Protein AF-A0A7S4E2E6-F1 (afdb_monomer_lite)

Radius of gyration: 20.47 Å; chains: 1; bounding box: 45×32×60 Å

Sequence (117 aa):
MRHIHRALLVLQLTHALHLTTAPRRRRHTPCKGTKLTSDYVESLFDGFADTFEGVLVEQLEYCAPAKVAEAAINATALRGTKYASALDAGCGTGLAGLELRDAVQGALDGVDLSSKM

Secondary structure (DSSP, 8-state):
-HHHHHHHHHHHHHHHHTTS----PPPPPPP-PPPPPHHHHHHHHHHHHHHHHHIIIIIS---HHHHHHHHHHHHHHHHTS-BS-EEEET-TTSHHHHHHGGGBSS-EEEE-SSTT-

Structure (mmCIF, N/CA/C/O backbone):
data_AF-A0A7S4E2E6-F1
#
_entry.id   AF-A0A7S4E2E6-F1
#
loop_
_atom_site.group_PDB
_atom_site.id
_atom_site.type_symbol
_atom_site.label_atom_id
_atom_site.label_alt_id
_atom_site.label_comp_id
_atom_site.label_asym_id
_atom_site.label_entity_id
_atom_site.label_seq_id
_atom_site.pdbx_PDB_ins_code
_atom_site.Cartn_x
_atom_site.Cartn_y
_atom_site.Cartn_z
_atom_site.occupancy
_atom_site.B_iso_or_equiv
_atom_site.auth_seq_id
_atom_site.auth_comp_id
_atom_site.auth_asym_id
_atom_site.auth_atom_id
_atom_site.pdbx_PDB_model_num
ATOM 1 N N . MET A 1 1 ? -28.624 19.152 29.375 1.00 50.03 1 MET A N 1
ATOM 2 C CA . MET A 1 1 ? -27.972 18.141 28.504 1.00 50.03 1 MET A CA 1
ATOM 3 C C . MET A 1 1 ? -28.570 18.005 27.094 1.00 50.03 1 MET A C 1
ATOM 5 O O . MET A 1 1 ? -27.816 17.731 26.173 1.00 50.03 1 MET A O 1
ATOM 9 N N . ARG A 1 2 ? -29.873 18.247 26.857 1.00 48.81 2 ARG A N 1
ATOM 10 C CA . ARG A 1 2 ? -30.497 18.105 25.515 1.00 48.81 2 ARG A CA 1
ATOM 11 C C . ARG A 1 2 ? -30.048 19.145 24.466 1.00 48.81 2 A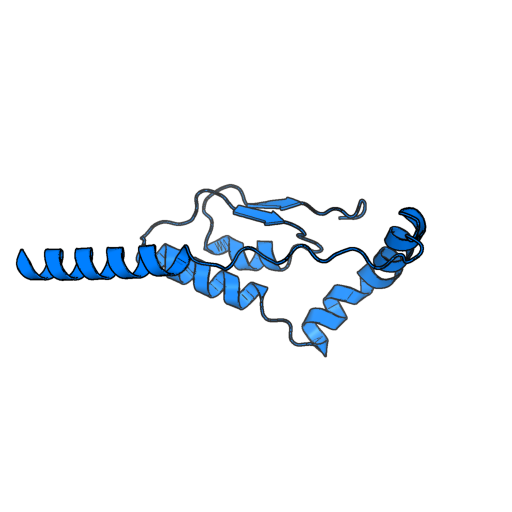RG A C 1
ATOM 13 O O . ARG A 1 2 ? -30.094 18.868 23.273 1.00 48.81 2 ARG A O 1
ATOM 20 N N . HIS A 1 3 ? -29.574 20.316 24.898 1.00 48.66 3 HIS A N 1
ATOM 21 C CA . HIS A 1 3 ? -29.110 21.384 23.999 1.00 48.66 3 HIS A CA 1
ATOM 22 C C . HIS A 1 3 ? -27.720 21.123 23.398 1.00 48.66 3 HIS A C 1
ATOM 24 O O . HIS A 1 3 ? -27.482 21.481 22.250 1.00 48.66 3 HIS A O 1
ATOM 30 N N . ILE A 1 4 ? -26.843 20.425 24.128 1.00 56.25 4 ILE A N 1
ATOM 31 C CA . ILE A 1 4 ? -25.491 20.080 23.660 1.00 56.25 4 ILE A CA 1
ATOM 32 C C . ILE A 1 4 ? -25.562 18.993 22.574 1.00 56.25 4 ILE A C 1
ATOM 34 O O . ILE A 1 4 ? -24.905 19.108 21.544 1.00 56.25 4 ILE A O 1
ATOM 38 N N . HIS A 1 5 ? -26.447 18.001 22.731 1.00 53.03 5 HIS A N 1
ATOM 39 C CA . HIS A 1 5 ? -26.674 16.978 21.702 1.00 53.03 5 HIS A CA 1
ATOM 40 C C . HIS A 1 5 ? -27.237 17.546 20.393 1.00 53.03 5 HIS A C 1
ATOM 42 O O . HIS A 1 5 ? -26.838 17.106 19.318 1.00 53.03 5 HIS A O 1
ATOM 48 N N . ARG A 1 6 ? -28.128 18.544 20.462 1.00 55.69 6 ARG A N 1
ATOM 49 C CA . ARG A 1 6 ? -28.653 19.220 19.265 1.00 55.69 6 ARG A CA 1
ATOM 50 C C . ARG A 1 6 ? -27.572 20.014 18.529 1.00 55.69 6 ARG A C 1
ATOM 52 O O . ARG A 1 6 ? -27.551 19.984 17.305 1.00 55.69 6 ARG A O 1
ATOM 59 N N . ALA A 1 7 ? -26.667 20.670 19.255 1.00 54.25 7 ALA A N 1
ATOM 60 C CA . ALA A 1 7 ? -25.554 21.405 18.656 1.00 54.25 7 ALA A CA 1
ATOM 61 C C . ALA A 1 7 ? -24.541 20.470 17.967 1.00 54.25 7 ALA A C 1
ATOM 63 O O . ALA A 1 7 ? -24.116 20.758 16.850 1.00 54.25 7 ALA A O 1
ATOM 64 N N . LEU A 1 8 ? -24.222 19.317 18.573 1.00 52.59 8 LEU A N 1
ATOM 65 C CA . LEU A 1 8 ? -23.346 18.313 17.952 1.00 52.59 8 LEU A CA 1
ATOM 66 C C . LEU A 1 8 ? -23.962 17.705 16.682 1.00 52.59 8 LEU A C 1
ATOM 68 O O . LEU A 1 8 ? -23.260 17.527 15.690 1.00 52.59 8 LEU A O 1
ATOM 72 N N . LEU A 1 9 ? -25.271 17.425 16.688 1.00 49.56 9 LEU A N 1
ATOM 73 C CA . LEU A 1 9 ? -25.970 16.867 15.525 1.00 49.56 9 LEU A CA 1
ATOM 74 C C . LEU A 1 9 ? -25.966 17.845 14.336 1.00 49.56 9 LEU A C 1
ATOM 76 O O . LEU A 1 9 ? -25.743 17.438 13.199 1.00 49.56 9 LEU A O 1
ATOM 80 N N . VAL A 1 10 ? -26.158 19.143 14.605 1.00 55.28 10 VAL A N 1
ATOM 81 C CA . VAL A 1 10 ? -26.121 20.204 13.583 1.00 55.28 10 VAL A CA 1
ATOM 82 C C . VAL A 1 10 ? -24.711 20.375 13.006 1.00 55.28 10 VAL A C 1
ATOM 84 O O . VAL A 1 10 ? -24.582 20.563 11.800 1.00 55.28 10 VAL A O 1
ATOM 87 N N . LEU A 1 11 ? -23.658 20.231 13.822 1.00 49.50 11 LEU A N 1
ATOM 88 C CA . LEU A 1 11 ? -22.263 20.326 13.370 1.00 49.50 11 LEU A CA 1
ATOM 89 C C . LEU A 1 11 ? -21.804 19.104 12.545 1.00 49.50 11 LEU A C 1
ATOM 91 O O . LEU A 1 11 ? -20.959 19.231 11.661 1.00 49.50 11 LEU A O 1
ATOM 95 N N . GLN A 1 12 ? -22.356 17.916 12.813 1.00 51.84 12 GLN A N 1
ATOM 96 C CA . GLN A 1 12 ? -22.081 16.694 12.040 1.00 51.84 12 GLN A CA 1
ATOM 97 C C . GLN A 1 12 ? -22.767 16.729 10.660 1.00 51.84 12 GLN A C 1
ATOM 99 O O . GLN A 1 12 ? -22.179 16.319 9.660 1.00 51.84 12 GLN A O 1
ATOM 104 N N . LEU A 1 13 ? -23.984 17.280 10.582 1.00 49.88 13 LEU A N 1
ATOM 105 C CA . LEU A 1 13 ? -24.732 17.437 9.328 1.00 49.88 13 LEU A CA 1
ATOM 106 C C . LEU A 1 13 ? -24.133 18.501 8.394 1.00 49.88 13 LEU A C 1
ATOM 108 O O . LEU A 1 13 ? -24.168 18.326 7.176 1.00 49.88 13 LEU A O 1
ATOM 112 N N . THR A 1 14 ? -23.537 19.573 8.927 1.00 45.72 14 THR A N 1
ATOM 113 C CA . THR A 1 14 ? -22.884 20.606 8.102 1.00 45.72 14 THR A CA 1
ATOM 114 C C . THR A 1 14 ? -21.579 20.132 7.457 1.00 45.72 14 THR A C 1
ATOM 116 O O . THR A 1 14 ? -21.310 20.515 6.319 1.00 45.72 14 THR A O 1
ATOM 119 N N . HIS A 1 15 ? -20.812 19.244 8.099 1.00 50.50 15 HIS A N 1
ATOM 120 C CA . HIS A 1 15 ? -19.622 18.637 7.480 1.00 50.50 15 HIS A CA 1
ATOM 121 C C . HIS A 1 15 ? -19.975 17.625 6.377 1.00 50.50 15 HIS A C 1
ATOM 123 O O . HIS A 1 15 ? -19.249 17.517 5.390 1.00 50.50 15 HIS A O 1
ATOM 129 N N . ALA A 1 16 ? -21.108 16.924 6.497 1.00 49.53 16 ALA A N 1
ATOM 130 C CA . ALA A 1 16 ? -21.551 15.951 5.498 1.00 49.53 16 ALA A CA 1
ATOM 131 C C . ALA A 1 16 ? -21.989 16.603 4.171 1.00 49.53 16 ALA A C 1
ATOM 133 O O . ALA A 1 16 ? -21.771 16.030 3.104 1.00 49.53 16 ALA A O 1
ATOM 134 N N . LEU A 1 17 ? -22.569 17.811 4.206 1.00 49.97 17 LEU A N 1
ATOM 135 C CA . LEU A 1 17 ? -23.016 18.488 2.982 1.00 49.97 17 LEU A CA 1
ATOM 136 C C . LEU A 1 17 ? -21.871 19.111 2.165 1.00 49.97 17 LEU A C 1
ATOM 138 O O . LEU A 1 17 ? -21.995 19.211 0.945 1.00 49.97 17 LEU A O 1
ATOM 142 N N . HIS A 1 18 ? -20.750 19.489 2.789 1.00 49.47 18 HIS A N 1
ATOM 143 C CA . HIS A 1 18 ? -19.661 20.200 2.098 1.00 49.47 18 HIS A CA 1
ATOM 144 C C . HIS A 1 18 ? -18.764 19.302 1.225 1.00 49.47 18 HIS A C 1
ATOM 146 O O . HIS A 1 18 ? -18.003 19.807 0.404 1.00 49.47 18 HIS A O 1
ATOM 152 N N . LEU A 1 19 ? -18.866 17.974 1.353 1.00 48.00 19 LEU A N 1
ATOM 153 C CA . LEU A 1 19 ? -18.045 17.016 0.596 1.00 48.00 19 LEU A CA 1
ATOM 154 C C . LEU A 1 19 ? -18.675 16.566 -0.736 1.00 48.00 19 LEU A C 1
ATOM 156 O O . LEU A 1 19 ? -18.051 15.821 -1.487 1.00 48.00 19 LEU A O 1
ATOM 160 N N . THR A 1 20 ? -19.898 17.002 -1.058 1.00 53.19 20 THR A N 1
ATOM 161 C CA . THR A 1 20 ? -20.651 16.474 -2.217 1.00 53.19 20 THR A CA 1
ATOM 162 C C . THR A 1 20 ? -20.553 17.321 -3.488 1.00 53.19 20 THR A C 1
ATOM 164 O O . THR A 1 20 ? -20.974 16.876 -4.554 1.00 53.19 20 THR A O 1
ATOM 167 N N . THR A 1 21 ? -19.943 18.507 -3.430 1.00 50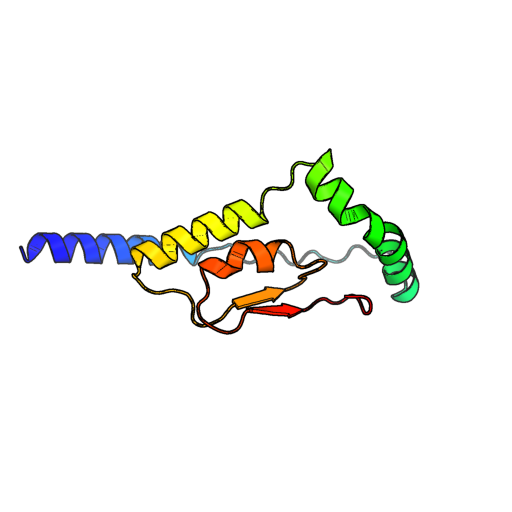.97 21 THR A N 1
ATOM 168 C CA . THR A 1 21 ? -19.783 19.388 -4.598 1.00 50.97 21 THR A CA 1
ATOM 169 C C . THR A 1 21 ? -18.354 19.365 -5.133 1.00 50.97 21 THR A C 1
ATOM 171 O O . THR A 1 21 ? -17.720 20.405 -5.296 1.00 50.97 21 THR A O 1
ATOM 174 N N . ALA A 1 22 ? -17.824 18.175 -5.423 1.00 57.50 22 ALA A N 1
ATOM 175 C CA . ALA A 1 22 ? -16.652 18.073 -6.284 1.00 57.50 22 ALA A CA 1
ATOM 176 C C . ALA A 1 22 ? -17.078 18.436 -7.724 1.00 57.50 22 ALA A C 1
ATOM 178 O O . ALA A 1 22 ? -17.997 17.809 -8.262 1.00 57.50 22 ALA A O 1
ATOM 179 N N . PRO A 1 23 ? -16.472 19.448 -8.373 1.00 59.44 23 PRO A N 1
ATOM 180 C CA . PRO A 1 23 ? -16.834 19.813 -9.735 1.00 59.44 23 PRO A CA 1
ATOM 181 C C . PRO A 1 23 ? -16.594 18.627 -10.673 1.00 59.44 23 PRO A C 1
ATOM 183 O O . PRO A 1 23 ? -15.531 18.005 -10.671 1.00 59.44 23 PRO A O 1
ATOM 186 N N . ARG A 1 24 ? -17.604 18.318 -11.492 1.00 61.50 24 ARG A N 1
ATOM 187 C CA . ARG A 1 24 ? -17.557 17.266 -12.512 1.00 61.50 24 ARG A CA 1
ATOM 188 C C . ARG A 1 24 ? -16.313 17.487 -13.379 1.00 61.50 24 ARG A C 1
ATOM 190 O O . ARG A 1 24 ? -16.224 18.490 -14.088 1.00 61.50 24 ARG A O 1
ATOM 197 N N . ARG A 1 25 ? -15.348 16.565 -13.295 1.00 67.50 25 ARG A N 1
ATOM 198 C CA . ARG A 1 25 ? -14.082 16.607 -14.041 1.00 67.50 25 ARG A CA 1
ATOM 199 C C . ARG A 1 25 ? -14.399 16.877 -15.516 1.00 67.50 25 ARG A C 1
ATOM 201 O O . ARG A 1 25 ? -15.153 16.119 -16.131 1.00 67.50 25 ARG A O 1
ATOM 208 N N . ARG A 1 26 ? -13.861 17.966 -16.082 1.00 66.19 26 ARG A N 1
ATOM 209 C CA . ARG A 1 26 ? -13.907 18.206 -17.533 1.00 66.19 26 ARG A CA 1
ATOM 210 C C . ARG A 1 26 ? -13.377 16.943 -18.210 1.00 66.19 26 ARG A C 1
ATOM 212 O O . ARG A 1 26 ? -12.265 16.512 -17.907 1.00 66.19 26 ARG A O 1
ATOM 219 N N . ARG A 1 27 ? -14.175 16.330 -19.092 1.00 63.62 27 ARG A N 1
ATOM 220 C CA . ARG A 1 27 ? -13.670 15.261 -19.959 1.00 63.62 27 ARG A CA 1
ATOM 221 C C . ARG A 1 27 ? -12.544 15.876 -20.779 1.00 63.62 27 ARG A C 1
ATOM 223 O O . ARG A 1 27 ? -12.762 16.859 -21.481 1.00 63.62 27 ARG A O 1
ATOM 230 N N . HIS A 1 28 ? -11.345 15.338 -20.617 1.00 66.06 28 HIS A N 1
ATOM 231 C CA . HIS A 1 28 ? -10.213 15.699 -21.447 1.00 66.06 28 HIS A CA 1
ATOM 232 C C . HIS A 1 28 ? -10.534 15.212 -22.863 1.00 66.06 28 HIS A C 1
ATOM 234 O O . HIS A 1 28 ? -10.763 14.018 -23.063 1.00 66.06 28 HIS A O 1
ATOM 240 N N . THR A 1 29 ? -10.641 16.128 -23.825 1.00 68.75 29 THR A N 1
ATOM 241 C CA . THR A 1 29 ? -10.738 15.759 -25.239 1.00 68.75 29 THR A CA 1
ATOM 242 C C . THR A 1 29 ? -9.433 15.051 -25.605 1.00 68.75 29 THR A C 1
ATOM 244 O O . THR A 1 29 ? -8.378 15.647 -25.388 1.00 68.75 29 THR A O 1
ATOM 247 N N . PRO A 1 30 ? -9.445 13.804 -26.109 1.00 67.62 30 PRO A N 1
ATOM 248 C CA . PRO A 1 30 ? -8.206 13.122 -26.446 1.00 67.62 30 PRO A CA 1
ATOM 249 C C . PRO A 1 30 ? -7.532 13.866 -27.598 1.00 67.62 30 PRO A C 1
ATOM 251 O O . PRO A 1 30 ? -8.086 13.957 -28.696 1.00 67.62 30 PRO A O 1
ATOM 254 N N . CYS A 1 31 ? -6.340 14.403 -27.359 1.00 59.69 31 CYS A N 1
ATOM 255 C CA . CYS A 1 31 ? -5.447 14.815 -28.433 1.00 59.69 31 CYS A CA 1
ATOM 256 C C . CYS A 1 31 ? -5.150 13.564 -29.283 1.00 59.69 31 CYS A C 1
ATOM 258 O O . CYS A 1 31 ? -4.862 12.506 -28.722 1.00 59.69 31 CYS A O 1
ATOM 260 N N . LYS A 1 32 ? -5.253 13.647 -30.617 1.00 65.31 32 LYS A N 1
ATOM 261 C CA . LYS A 1 32 ? -4.949 12.530 -31.534 1.00 65.31 32 LYS A CA 1
ATOM 262 C C . LYS A 1 32 ? -3.447 12.204 -31.474 1.00 65.31 32 LYS A C 1
ATOM 264 O O . LYS A 1 32 ? -2.667 12.716 -32.266 1.00 65.31 32 LYS A O 1
ATOM 269 N N . GLY A 1 33 ? -3.052 11.382 -30.509 1.00 70.56 33 GLY A N 1
ATOM 270 C CA . GLY A 1 33 ? -1.758 10.707 -30.454 1.00 70.56 33 GLY A CA 1
ATOM 271 C C . GLY A 1 33 ? -1.913 9.240 -30.847 1.00 70.56 33 GLY A C 1
ATOM 272 O O . GLY A 1 33 ? -2.984 8.653 -30.671 1.00 70.56 33 GLY A O 1
ATOM 273 N N . THR A 1 34 ? -0.857 8.642 -31.391 1.00 79.88 34 THR A N 1
ATOM 274 C CA . THR A 1 34 ? -0.804 7.198 -31.643 1.00 79.88 34 THR A CA 1
ATOM 275 C C . THR A 1 34 ? -0.935 6.466 -30.306 1.00 79.88 34 THR A C 1
ATOM 277 O O . THR A 1 34 ? -0.147 6.706 -29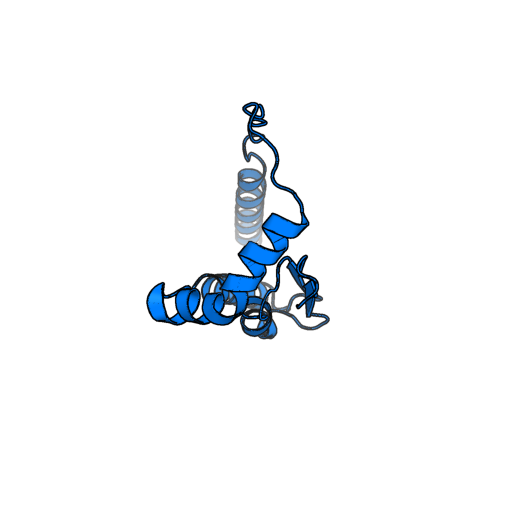.393 1.00 79.88 34 THR A O 1
ATOM 280 N N . LYS A 1 35 ? -1.946 5.600 -30.159 1.00 82.12 35 LYS A N 1
ATOM 281 C CA . LYS A 1 35 ? -2.054 4.733 -28.978 1.00 82.12 35 LYS A CA 1
ATOM 282 C C . LYS A 1 35 ? -0.900 3.730 -28.992 1.00 82.12 35 LYS A C 1
ATOM 284 O O . LYS A 1 35 ? -0.660 3.097 -30.017 1.00 82.12 35 LYS A O 1
ATOM 289 N N . LEU A 1 36 ? -0.230 3.576 -27.855 1.00 89.19 36 LEU A N 1
ATOM 290 C CA . LEU A 1 36 ? 0.722 2.490 -27.631 1.00 89.19 36 LEU A CA 1
ATOM 291 C C . LEU A 1 36 ? -0.023 1.148 -27.558 1.00 89.19 36 LEU A C 1
ATOM 293 O O . LEU A 1 36 ? -1.200 1.114 -27.184 1.00 89.19 36 LEU A O 1
ATOM 297 N N . THR A 1 37 ? 0.650 0.058 -27.930 1.00 93.19 37 THR A N 1
ATOM 298 C CA . THR A 1 37 ? 0.111 -1.301 -27.778 1.00 93.19 37 THR A CA 1
ATOM 299 C C . THR A 1 37 ? 0.108 -1.704 -26.305 1.00 93.19 37 THR A C 1
ATOM 301 O O . THR A 1 37 ? 0.944 -1.229 -25.535 1.00 93.19 37 THR A O 1
ATOM 304 N N . SER A 1 38 ? -0.821 -2.578 -25.910 1.00 90.94 38 SER A N 1
ATOM 305 C CA . SER A 1 38 ? -0.887 -3.080 -24.531 1.00 90.94 38 SER A CA 1
ATOM 306 C C . SER A 1 38 ? 0.423 -3.756 -24.125 1.00 90.94 38 SER A C 1
ATOM 308 O O . SER A 1 38 ? 0.978 -3.394 -23.098 1.00 90.94 38 SER A O 1
ATOM 310 N N . ASP A 1 39 ? 0.978 -4.613 -24.985 1.00 93.38 39 ASP A N 1
ATOM 311 C CA . ASP A 1 39 ? 2.220 -5.353 -24.722 1.00 93.38 39 ASP A CA 1
ATOM 312 C C . ASP A 1 39 ? 3.424 -4.430 -24.495 1.00 93.38 39 ASP A C 1
ATOM 314 O O . ASP A 1 39 ? 4.279 -4.706 -23.654 1.00 93.38 39 ASP A O 1
ATOM 318 N N . TYR A 1 40 ? 3.501 -3.316 -25.235 1.00 93.62 40 TYR A N 1
ATOM 319 C CA . TYR A 1 40 ? 4.566 -2.332 -25.043 1.00 93.62 40 TYR A CA 1
ATOM 320 C C . TYR A 1 40 ? 4.427 -1.632 -23.691 1.00 93.62 40 TYR A C 1
ATOM 322 O O . TYR A 1 40 ? 5.421 -1.432 -22.999 1.00 93.62 40 TYR A O 1
ATOM 330 N N . VAL A 1 41 ? 3.199 -1.260 -23.315 1.00 92.62 41 VAL A N 1
ATOM 331 C CA . VAL A 1 41 ? 2.926 -0.642 -22.015 1.00 92.62 41 VAL A CA 1
ATOM 332 C C . VAL A 1 41 ? 3.253 -1.626 -20.893 1.00 92.62 41 VAL A C 1
ATOM 334 O O . VAL A 1 41 ? 4.017 -1.269 -20.006 1.00 92.62 41 VAL A O 1
ATOM 337 N N . GLU A 1 42 ? 2.755 -2.861 -20.959 1.00 93.44 42 GLU A N 1
ATOM 338 C CA . GLU A 1 42 ? 3.011 -3.898 -19.952 1.00 93.44 42 GLU A CA 1
ATOM 339 C C . GLU A 1 42 ? 4.512 -4.155 -19.794 1.00 93.44 42 GLU A C 1
ATOM 341 O O . GLU A 1 42 ? 5.039 -3.997 -18.700 1.00 93.44 42 GLU A O 1
ATOM 346 N N . SER A 1 43 ? 5.235 -4.396 -20.893 1.00 93.44 43 SER A N 1
ATOM 347 C CA . SER A 1 43 ? 6.685 -4.641 -20.850 1.00 93.44 43 SER A CA 1
ATOM 348 C C . SER A 1 43 ? 7.474 -3.461 -20.269 1.00 93.44 43 SER A C 1
ATOM 350 O O . SER A 1 43 ? 8.466 -3.661 -19.569 1.00 93.44 43 SER A O 1
ATOM 352 N N . LEU A 1 44 ? 7.053 -2.225 -20.562 1.00 93.50 44 LEU A N 1
ATOM 353 C CA . LEU A 1 44 ? 7.692 -1.020 -20.037 1.00 93.50 44 LEU A CA 1
ATOM 354 C C . LEU A 1 44 ? 7.498 -0.891 -18.521 1.00 93.50 44 LEU A C 1
ATOM 356 O O . LEU A 1 44 ? 8.453 -0.570 -17.817 1.00 93.50 44 LEU A O 1
ATOM 360 N N 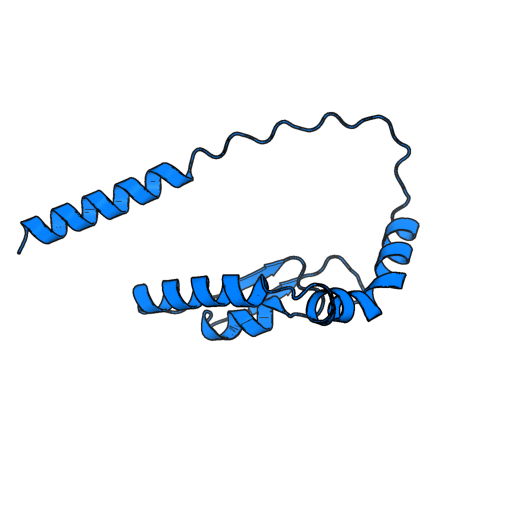. PHE A 1 45 ? 6.279 -1.118 -18.028 1.00 92.12 45 PHE A N 1
ATOM 361 C CA . PHE A 1 45 ? 5.990 -1.057 -16.594 1.00 92.12 45 PHE A CA 1
ATOM 362 C C . PHE A 1 45 ? 6.634 -2.228 -15.845 1.00 92.12 45 PHE A C 1
ATOM 364 O O . PHE A 1 45 ? 7.278 -2.011 -14.820 1.00 92.12 45 PHE A O 1
ATOM 371 N N . ASP A 1 46 ? 6.557 -3.437 -16.397 1.00 92.81 46 ASP A N 1
ATOM 372 C CA . ASP A 1 46 ? 7.186 -4.636 -15.847 1.00 92.81 46 ASP A CA 1
ATOM 373 C C . ASP A 1 46 ? 8.699 -4.485 -15.698 1.00 92.81 46 ASP A C 1
ATOM 375 O O . ASP A 1 46 ? 9.262 -4.899 -14.690 1.00 92.81 46 ASP A O 1
ATOM 379 N N . GLY A 1 47 ? 9.364 -3.864 -16.678 1.00 93.50 47 GLY A N 1
ATOM 380 C CA . GLY A 1 47 ? 10.806 -3.624 -16.621 1.00 93.50 47 GLY A CA 1
ATOM 381 C C . GLY A 1 47 ? 11.237 -2.689 -15.487 1.00 93.50 47 GLY A C 1
ATOM 382 O O . GLY A 1 47 ? 12.414 -2.670 -15.135 1.00 93.50 47 GLY A O 1
ATOM 383 N N . PHE A 1 48 ? 10.309 -1.918 -14.914 1.00 92.12 48 PHE A N 1
ATOM 384 C CA . PHE A 1 48 ? 10.582 -1.017 -13.796 1.00 92.12 48 PHE A CA 1
ATOM 385 C C . PHE A 1 48 ? 10.060 -1.540 -12.448 1.00 92.12 48 PHE A C 1
ATOM 387 O O . PHE A 1 48 ? 10.582 -1.139 -11.404 1.00 92.12 48 PHE A O 1
ATOM 394 N N . ALA A 1 49 ? 9.076 -2.446 -12.464 1.00 93.00 49 ALA A N 1
ATOM 395 C CA . ALA A 1 49 ? 8.356 -2.923 -11.284 1.00 93.00 49 ALA A CA 1
ATOM 396 C C . ALA A 1 49 ? 9.281 -3.400 -10.149 1.00 93.00 49 ALA A C 1
ATOM 398 O O . ALA A 1 49 ? 9.109 -2.961 -9.013 1.00 93.00 49 ALA A O 1
ATOM 399 N N . ASP A 1 50 ? 10.320 -4.183 -10.463 1.00 90.62 50 ASP A N 1
ATOM 400 C CA . ASP A 1 50 ? 11.246 -4.770 -9.475 1.00 90.62 50 ASP A CA 1
ATOM 401 C C . ASP A 1 50 ? 11.994 -3.728 -8.624 1.00 90.62 50 ASP A C 1
ATOM 403 O O . ASP A 1 50 ? 12.424 -4.012 -7.509 1.00 90.62 50 ASP A O 1
ATOM 407 N N . THR A 1 51 ? 12.169 -2.511 -9.146 1.00 93.31 51 THR A N 1
ATOM 408 C CA . THR A 1 51 ? 12.887 -1.424 -8.453 1.00 93.31 51 THR A CA 1
ATOM 409 C C . THR A 1 51 ? 11.971 -0.304 -7.984 1.00 93.31 51 THR A C 1
ATOM 411 O O . THR A 1 51 ? 12.404 0.580 -7.242 1.00 93.31 51 THR A O 1
ATOM 414 N N . PHE A 1 52 ? 10.704 -0.332 -8.402 1.00 93.38 52 PHE A N 1
ATOM 415 C CA . PHE A 1 52 ? 9.761 0.750 -8.169 1.00 93.38 52 PHE A CA 1
ATOM 416 C C . PHE A 1 52 ? 9.539 1.011 -6.680 1.00 93.38 52 PHE A C 1
ATOM 418 O O . PHE A 1 52 ? 9.620 2.162 -6.255 1.00 93.38 52 PHE A O 1
ATOM 425 N N . GLU A 1 53 ? 9.314 -0.039 -5.883 1.00 93.69 53 GLU A N 1
ATOM 426 C CA . GLU A 1 53 ? 9.092 0.108 -4.440 1.00 93.69 53 GLU A CA 1
ATOM 427 C C . GLU A 1 53 ? 10.305 0.734 -3.742 1.00 93.69 53 GLU A C 1
ATOM 429 O O . GLU A 1 53 ? 10.140 1.685 -2.982 1.00 93.69 53 GLU A O 1
ATOM 434 N N . GLY A 1 54 ? 11.522 0.270 -4.046 1.00 93.75 54 GLY A N 1
ATOM 435 C CA . GLY A 1 54 ? 12.747 0.821 -3.462 1.00 93.75 54 GLY A CA 1
ATOM 436 C C . GLY A 1 54 ? 12.928 2.304 -3.792 1.00 93.75 54 GLY A C 1
ATOM 437 O O . GLY A 1 54 ? 13.194 3.112 -2.907 1.00 93.75 54 GLY A O 1
ATOM 438 N N . VAL A 1 55 ? 12.690 2.709 -5.046 1.00 95.88 55 VAL A N 1
ATOM 439 C CA . VAL A 1 55 ? 12.692 4.136 -5.422 1.00 95.88 55 VAL A CA 1
ATOM 440 C C . VAL A 1 55 ? 11.633 4.907 -4.629 1.00 95.88 55 VAL A C 1
ATOM 442 O O . VAL A 1 55 ? 11.898 5.994 -4.116 1.00 95.88 55 VAL A O 1
ATOM 445 N N . LEU A 1 56 ? 10.431 4.348 -4.512 1.00 94.62 56 LEU A N 1
ATOM 446 C CA . LEU A 1 56 ? 9.292 4.995 -3.880 1.00 94.62 56 LEU A CA 1
ATOM 447 C C . LEU A 1 56 ? 9.510 5.204 -2.371 1.00 94.62 56 LEU A C 1
ATOM 449 O O . LEU A 1 56 ? 9.299 6.306 -1.866 1.00 94.62 56 LEU A O 1
ATOM 453 N N . VAL A 1 57 ? 9.962 4.175 -1.658 1.00 94.50 57 VAL A N 1
ATOM 454 C CA . VAL A 1 57 ? 10.135 4.204 -0.201 1.00 94.50 57 VAL A CA 1
ATOM 455 C C . VAL A 1 57 ? 11.461 4.852 0.191 1.00 94.50 57 VAL A C 1
ATOM 457 O O . VAL A 1 57 ? 11.472 5.745 1.035 1.00 94.50 57 VAL A O 1
ATOM 460 N N . GLU A 1 58 ? 12.572 4.443 -0.423 1.00 94.75 58 GLU A N 1
ATOM 461 C CA . GLU A 1 58 ? 13.913 4.824 0.036 1.00 94.75 58 GLU A CA 1
ATOM 462 C C . GLU A 1 58 ? 14.389 6.159 -0.544 1.00 94.75 58 GLU A C 1
ATOM 464 O O . GLU A 1 58 ? 15.122 6.885 0.123 1.00 94.75 58 GLU A O 1
ATOM 469 N N . GLN A 1 59 ? 13.996 6.498 -1.778 1.00 95.69 59 GLN A N 1
ATOM 470 C CA . GLN A 1 59 ? 14.473 7.721 -2.445 1.00 95.69 59 GLN A CA 1
ATOM 471 C C . GLN A 1 59 ? 13.455 8.858 -2.393 1.00 95.69 59 GLN A C 1
ATOM 473 O O . GLN A 1 59 ? 13.836 10.024 -2.312 1.00 95.69 59 GLN A O 1
ATOM 478 N N . LEU A 1 60 ? 12.164 8.527 -2.479 1.00 96.56 60 LEU A N 1
ATOM 479 C CA . LEU A 1 60 ? 11.077 9.507 -2.525 1.00 96.56 60 LEU A CA 1
ATOM 480 C C . LEU A 1 60 ? 10.322 9.647 -1.200 1.00 96.56 60 LEU A C 1
ATOM 482 O O . LEU A 1 60 ? 9.393 10.453 -1.129 1.00 96.56 60 LEU A O 1
ATOM 486 N N . GLU A 1 61 ? 10.707 8.883 -0.173 1.00 94.94 61 GLU A N 1
ATOM 487 C CA . GLU A 1 61 ? 10.119 8.932 1.173 1.00 94.94 61 GLU A CA 1
ATOM 488 C C . GLU A 1 61 ? 8.584 8.829 1.140 1.00 94.94 61 GLU A C 1
ATOM 490 O O . GLU A 1 61 ? 7.844 9.574 1.799 1.00 94.94 61 GLU A O 1
ATOM 495 N N . TYR A 1 62 ? 8.074 7.924 0.302 1.00 95.56 62 TYR A N 1
ATOM 496 C CA . TYR A 1 62 ? 6.646 7.793 0.070 1.00 95.56 62 TYR A CA 1
ATOM 497 C C . TYR A 1 62 ? 5.900 7.382 1.340 1.00 95.56 62 TYR A C 1
ATOM 499 O O . TYR A 1 62 ? 5.996 6.260 1.825 1.00 95.56 62 TYR A O 1
ATOM 507 N N . CYS A 1 63 ? 5.096 8.310 1.856 1.00 95.81 63 CYS A N 1
ATOM 508 C CA . CYS A 1 63 ? 4.409 8.172 3.140 1.00 95.81 63 CYS A CA 1
ATOM 509 C C . CYS A 1 63 ? 2.881 8.071 3.021 1.00 95.81 63 CYS A C 1
ATOM 511 O O . CYS A 1 63 ? 2.181 8.118 4.034 1.00 95.81 63 CYS A O 1
ATOM 513 N N . ALA A 1 64 ? 2.331 7.987 1.805 1.00 95.31 64 ALA A N 1
ATOM 514 C CA . ALA A 1 64 ? 0.879 7.990 1.631 1.00 95.31 64 ALA A CA 1
ATOM 515 C C . ALA A 1 64 ? 0.182 6.791 2.310 1.00 95.31 64 ALA A C 1
ATOM 517 O O . ALA A 1 64 ? -0.804 7.046 3.003 1.00 95.31 64 ALA A O 1
ATOM 518 N N . PRO A 1 65 ? 0.686 5.541 2.214 1.00 95.94 65 PRO A N 1
ATOM 519 C CA . PRO A 1 65 ? 0.135 4.388 2.931 1.00 95.94 65 PRO A CA 1
ATOM 520 C C . PRO A 1 65 ? -0.020 4.634 4.433 1.00 95.94 65 PRO A C 1
ATOM 522 O O . PRO A 1 65 ? -1.131 4.557 4.957 1.00 95.94 65 PRO A O 1
ATOM 525 N N . ALA A 1 66 ? 1.061 5.057 5.093 1.00 96.44 66 ALA A N 1
ATOM 526 C CA . ALA A 1 66 ? 1.076 5.345 6.524 1.00 96.44 66 ALA A CA 1
ATOM 527 C C . ALA A 1 66 ? 0.081 6.456 6.903 1.00 96.44 66 ALA A C 1
ATOM 529 O O . ALA A 1 66 ? -0.683 6.318 7.855 1.00 96.44 66 ALA A O 1
ATOM 530 N N . LYS A 1 67 ? 0.020 7.547 6.127 1.00 97.88 67 LYS A N 1
ATOM 531 C CA . LYS A 1 67 ? -0.912 8.661 6.394 1.00 97.88 67 LYS A CA 1
ATOM 532 C C . LYS A 1 67 ? -2.377 8.267 6.216 1.00 97.88 67 LYS A C 1
ATOM 534 O O . LYS A 1 67 ? -3.240 8.713 6.973 1.00 97.88 67 LYS A O 1
ATOM 539 N N . VAL A 1 68 ? -2.678 7.453 5.205 1.00 97.19 68 VAL A N 1
ATOM 540 C CA . VAL A 1 68 ? -4.034 6.939 4.978 1.00 97.19 68 VAL A CA 1
ATOM 541 C C . VAL A 1 68 ? -4.428 5.980 6.101 1.00 97.19 68 VAL A C 1
ATOM 543 O O . VAL A 1 68 ? -5.540 6.087 6.622 1.00 97.19 68 VAL A O 1
ATOM 546 N N . ALA A 1 69 ? -3.517 5.101 6.520 1.00 97.69 69 ALA A N 1
ATOM 547 C CA . ALA A 1 69 ? -3.733 4.198 7.642 1.00 97.69 69 ALA A CA 1
ATOM 548 C C . ALA A 1 69 ? -3.954 4.948 8.959 1.00 97.69 69 ALA A C 1
ATOM 550 O O . ALA A 1 69 ? -4.928 4.667 9.652 1.00 97.69 69 ALA A O 1
ATOM 551 N N . GLU A 1 70 ? -3.145 5.963 9.265 1.00 98.44 70 GLU A N 1
ATOM 552 C CA . GLU A 1 70 ? -3.325 6.814 10.445 1.00 98.44 70 GLU A CA 1
ATOM 553 C C . GLU A 1 70 ? -4.730 7.440 10.472 1.00 98.44 70 GLU A C 1
ATOM 555 O O . GLU A 1 70 ? -5.452 7.350 11.469 1.00 98.44 70 GLU A O 1
ATOM 560 N N . ALA A 1 71 ? -5.165 8.025 9.353 1.00 98.25 71 ALA A N 1
ATOM 561 C CA . ALA A 1 71 ? -6.500 8.603 9.240 1.00 98.25 71 ALA A CA 1
ATOM 562 C C . ALA A 1 71 ? -7.607 7.547 9.421 1.00 98.25 71 ALA A C 1
ATOM 564 O O . ALA A 1 71 ? -8.609 7.804 10.098 1.00 98.25 71 ALA A O 1
ATOM 565 N N . ALA A 1 72 ? -7.429 6.354 8.847 1.00 98.00 72 ALA A N 1
ATOM 566 C CA . ALA A 1 72 ? -8.366 5.245 8.974 1.00 98.00 72 ALA A CA 1
ATOM 567 C C . ALA A 1 72 ? -8.463 4.744 10.425 1.00 98.00 72 ALA A C 1
ATOM 569 O O . ALA A 1 72 ? -9.570 4.596 10.949 1.00 98.00 72 ALA A O 1
ATOM 570 N N . ILE A 1 73 ? -7.325 4.555 11.095 1.00 98.06 73 ILE A N 1
ATOM 571 C CA . ILE A 1 73 ? -7.236 4.143 12.499 1.00 98.06 73 ILE A CA 1
ATOM 572 C C . ILE A 1 73 ? -7.933 5.176 13.383 1.00 98.06 73 ILE A C 1
ATOM 574 O O . ILE A 1 73 ? -8.841 4.819 14.136 1.00 98.06 73 ILE A O 1
ATOM 578 N N . ASN A 1 74 ? -7.613 6.461 13.222 1.00 98.12 74 ASN A N 1
ATOM 579 C CA . ASN A 1 74 ? -8.246 7.543 13.975 1.00 98.12 74 ASN A CA 1
ATOM 580 C C . ASN A 1 74 ? -9.770 7.565 13.780 1.00 98.12 74 ASN A C 1
ATOM 582 O O . ASN A 1 74 ? -10.527 7.694 14.745 1.00 98.12 74 ASN A O 1
ATOM 586 N N . ALA A 1 75 ? -10.246 7.370 12.548 1.00 97.75 75 ALA A N 1
ATOM 587 C C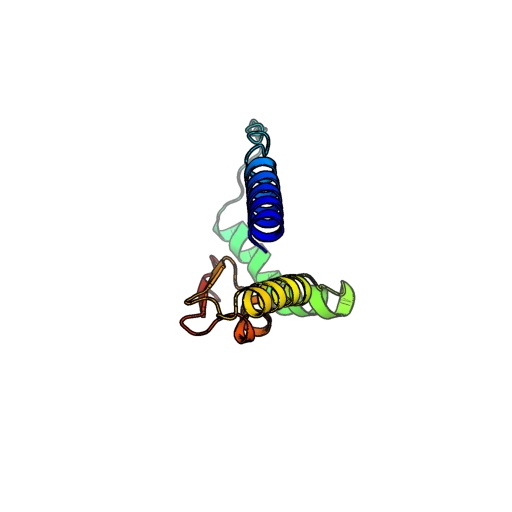A . ALA A 1 75 ? -11.676 7.296 12.264 1.00 97.75 75 ALA A CA 1
ATOM 588 C C . ALA A 1 75 ? -12.353 6.101 12.959 1.00 97.75 75 ALA A C 1
ATOM 590 O O . ALA A 1 75 ? -13.448 6.249 13.508 1.00 97.75 75 ALA A O 1
ATOM 591 N N . THR A 1 76 ? -11.716 4.927 12.970 1.00 97.81 76 THR A N 1
ATOM 592 C CA . THR A 1 76 ? -12.259 3.730 13.638 1.00 97.81 76 THR A CA 1
ATOM 593 C C . THR A 1 76 ? -12.244 3.848 15.159 1.00 97.81 76 THR A C 1
ATOM 595 O O . THR A 1 76 ? -13.215 3.453 15.805 1.00 97.81 76 THR A O 1
ATOM 598 N N . ALA A 1 77 ? -11.213 4.474 15.734 1.00 96.88 77 ALA A N 1
ATOM 599 C CA . ALA A 1 77 ? -11.127 4.756 17.163 1.00 96.88 77 ALA A CA 1
ATOM 600 C C . ALA A 1 77 ? -12.264 5.684 17.618 1.00 96.88 77 ALA A C 1
ATOM 602 O O . ALA A 1 77 ? -12.950 5.389 18.595 1.00 96.88 77 ALA A O 1
ATOM 603 N N . LEU A 1 78 ? -12.535 6.753 16.860 1.00 97.31 78 LEU A N 1
ATOM 604 C CA . LEU A 1 78 ? -13.654 7.664 17.129 1.00 97.31 78 LEU A CA 1
ATOM 605 C C . LEU A 1 78 ? -15.023 6.977 17.012 1.00 97.31 78 LEU A C 1
ATOM 607 O O . LEU A 1 78 ? -15.948 7.309 17.750 1.00 97.31 78 LEU A O 1
ATOM 611 N N . ARG A 1 79 ? -15.162 6.019 16.089 1.00 96.56 79 ARG A N 1
ATOM 612 C CA . ARG A 1 79 ? -16.387 5.221 15.914 1.00 96.56 79 ARG A CA 1
ATOM 613 C C . ARG A 1 79 ? -16.519 4.078 16.924 1.00 96.56 79 ARG A C 1
ATOM 615 O O . ARG A 1 79 ? -17.600 3.505 17.030 1.00 96.56 79 ARG A O 1
ATOM 622 N N . GLY A 1 80 ? -15.439 3.709 17.613 1.00 97.19 80 GLY A N 1
ATOM 623 C CA . GLY A 1 80 ? -15.370 2.536 18.489 1.00 97.19 80 GLY A CA 1
ATOM 624 C C . GLY A 1 80 ? -15.456 1.190 17.758 1.00 97.19 80 GLY A C 1
ATOM 625 O O . GLY A 1 80 ? -15.666 0.165 18.400 1.00 97.19 80 GLY A O 1
ATOM 626 N N . THR A 1 81 ? -15.336 1.174 16.427 1.00 97.56 81 THR A N 1
ATOM 627 C CA . THR A 1 81 ? -15.452 -0.035 15.596 1.00 97.56 81 THR A CA 1
ATOM 628 C C . THR A 1 81 ? -14.528 0.049 14.381 1.00 97.56 81 THR A C 1
ATOM 630 O O . THR A 1 81 ? -14.419 1.099 13.746 1.00 97.56 81 THR A O 1
ATOM 633 N N . LYS A 1 82 ? -13.859 -1.067 14.062 1.00 98.25 82 LYS A N 1
ATOM 634 C CA . LYS A 1 82 ? -13.021 -1.228 12.861 1.00 98.25 82 LYS A CA 1
ATOM 635 C C . LYS A 1 82 ? -13.884 -1.405 11.606 1.00 98.25 82 LYS A C 1
ATOM 637 O O . LYS A 1 82 ? -15.053 -1.778 11.698 1.00 98.25 82 LYS A O 1
ATOM 642 N N . TYR A 1 83 ? -13.308 -1.183 10.425 1.00 98.19 83 TYR A N 1
ATOM 643 C CA . TYR A 1 83 ? -13.984 -1.475 9.158 1.00 98.19 83 TYR A CA 1
ATOM 644 C C . TYR A 1 83 ? -14.208 -2.981 8.994 1.00 98.19 83 TYR A C 1
ATOM 646 O O . TYR A 1 83 ? -13.328 -3.783 9.296 1.00 98.19 83 TYR A O 1
ATOM 654 N N . ALA A 1 84 ? -15.378 -3.378 8.492 1.00 98.31 84 ALA A N 1
ATOM 655 C CA . ALA A 1 84 ? -15.684 -4.792 8.272 1.00 98.31 84 ALA A CA 1
ATOM 656 C C . ALA A 1 84 ? -14.821 -5.410 7.160 1.00 98.31 84 ALA A C 1
ATOM 658 O O . ALA A 1 84 ? -14.474 -6.583 7.243 1.00 98.31 84 ALA A O 1
ATOM 659 N N . SER A 1 85 ? -14.467 -4.632 6.137 1.00 98.25 85 SER A N 1
ATOM 660 C CA . SER A 1 85 ? -13.562 -5.041 5.061 1.00 98.25 85 SER A CA 1
ATOM 661 C C . SER A 1 85 ? -12.903 -3.834 4.387 1.00 98.25 85 SER A C 1
ATOM 663 O O . SER A 1 85 ? -13.348 -2.699 4.586 1.00 98.25 85 SER A O 1
ATOM 665 N N . ALA A 1 86 ? -11.852 -4.083 3.605 1.00 97.94 86 ALA A N 1
ATOM 666 C CA . ALA A 1 86 ? -11.184 -3.108 2.747 1.00 97.94 86 ALA A CA 1
ATOM 667 C C . ALA A 1 86 ? -10.736 -3.747 1.422 1.00 97.94 86 ALA A C 1
ATOM 669 O O . ALA A 1 86 ? -10.476 -4.947 1.368 1.00 97.94 86 ALA A O 1
ATOM 670 N N . LEU A 1 87 ? -10.638 -2.924 0.375 1.00 97.38 87 LEU A N 1
ATOM 671 C CA . LEU A 1 87 ? -10.076 -3.283 -0.927 1.00 97.38 87 LEU A CA 1
ATOM 672 C C . LEU A 1 87 ? -8.936 -2.314 -1.249 1.00 97.38 87 LEU A C 1
ATOM 674 O O . LEU A 1 87 ? -9.169 -1.105 -1.312 1.00 97.38 87 LEU A O 1
ATOM 678 N N . ASP A 1 88 ? -7.743 -2.848 -1.476 1.00 96.94 88 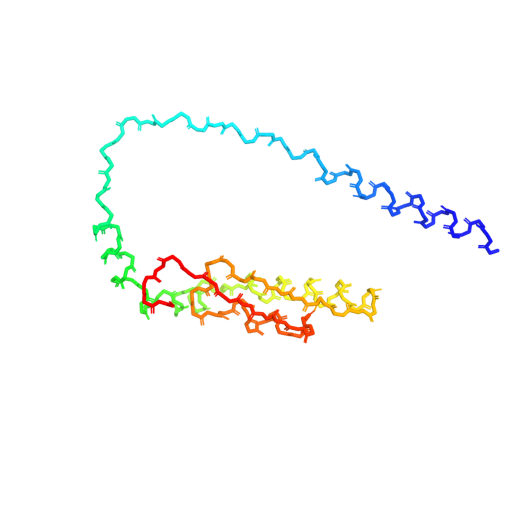ASP A N 1
ATOM 679 C CA . ASP A 1 88 ? -6.593 -2.117 -1.998 1.00 96.94 88 ASP A CA 1
ATOM 680 C C . ASP A 1 88 ? -6.559 -2.264 -3.528 1.00 96.94 88 ASP A C 1
ATOM 682 O O . ASP A 1 88 ? -6.272 -3.337 -4.064 1.00 96.94 88 ASP A O 1
ATOM 686 N N . ALA A 1 89 ? -6.964 -1.208 -4.237 1.00 95.75 89 ALA A N 1
ATOM 687 C CA . ALA A 1 89 ? -7.114 -1.212 -5.689 1.00 95.75 89 ALA A CA 1
ATOM 688 C C . ALA A 1 89 ? -5.868 -0.627 -6.366 1.00 95.75 89 ALA A C 1
ATOM 690 O O . ALA A 1 89 ? -5.622 0.577 -6.283 1.00 95.75 89 ALA A O 1
ATOM 691 N N . GLY A 1 90 ? -5.134 -1.478 -7.081 1.00 93.88 90 GLY A N 1
ATOM 692 C CA . GLY A 1 90 ? -3.745 -1.232 -7.463 1.00 93.88 90 GLY A CA 1
ATOM 693 C C . GLY A 1 90 ? -2.811 -1.537 -6.298 1.00 93.88 90 GLY A C 1
ATOM 694 O O . GLY A 1 90 ? -2.001 -0.688 -5.933 1.00 93.88 90 GLY A O 1
ATOM 695 N N . CYS A 1 91 ? -2.984 -2.708 -5.672 1.00 95.50 91 CYS A N 1
ATOM 696 C CA . CYS A 1 91 ? -2.271 -3.054 -4.444 1.00 95.50 91 CYS A CA 1
ATOM 697 C C . CYS A 1 91 ? -0.756 -3.147 -4.640 1.00 95.50 91 CYS A C 1
ATOM 699 O O . CYS A 1 91 ? -0.017 -2.991 -3.665 1.00 95.50 91 CYS A O 1
ATOM 701 N N . GLY A 1 92 ? -0.286 -3.383 -5.874 1.00 93.75 92 GLY A N 1
ATOM 702 C CA . GLY A 1 92 ? 1.123 -3.599 -6.159 1.00 93.75 92 GLY A CA 1
ATOM 703 C C . GLY A 1 92 ? 1.710 -4.609 -5.177 1.00 93.75 92 GLY A C 1
ATOM 704 O O . GLY A 1 92 ? 1.152 -5.679 -4.956 1.00 93.75 92 GLY A O 1
ATOM 705 N N . THR A 1 93 ? 2.814 -4.240 -4.536 1.00 93.81 93 THR A N 1
ATOM 706 C CA . THR A 1 93 ? 3.529 -5.056 -3.542 1.00 93.81 93 THR A CA 1
ATOM 707 C C . THR A 1 93 ? 2.812 -5.198 -2.191 1.00 93.81 93 THR A C 1
ATOM 709 O O . THR A 1 93 ? 3.278 -5.932 -1.322 1.00 93.81 93 THR A O 1
ATOM 712 N N . GLY A 1 94 ? 1.676 -4.520 -1.989 1.00 94.75 94 GLY A N 1
ATOM 713 C CA . GLY A 1 94 ? 0.847 -4.621 -0.784 1.00 94.75 94 GLY A CA 1
ATOM 714 C C . GLY A 1 94 ? 1.180 -3.616 0.322 1.00 94.75 94 GLY A C 1
ATOM 715 O O . GLY A 1 94 ? 0.687 -3.761 1.444 1.00 94.75 94 GLY A O 1
ATOM 716 N N . LEU A 1 95 ? 1.979 -2.584 0.025 1.00 95.50 95 LEU A N 1
ATOM 717 C CA . LEU A 1 95 ? 2.429 -1.583 1.001 1.00 95.50 95 LEU A CA 1
ATOM 718 C C . LEU A 1 95 ? 1.260 -0.922 1.759 1.00 95.50 95 LEU A C 1
ATOM 720 O O . LEU A 1 95 ? 1.313 -0.772 2.977 1.00 95.50 95 LEU A O 1
ATOM 724 N N . ALA A 1 96 ? 0.177 -0.557 1.063 1.00 96.19 96 ALA A N 1
ATOM 725 C CA . ALA A 1 96 ? -0.991 0.065 1.690 1.00 96.19 96 ALA A CA 1
ATOM 726 C C . ALA A 1 96 ? -1.845 -0.926 2.488 1.00 96.19 96 ALA A C 1
ATOM 728 O O . ALA A 1 96 ? -2.280 -0.604 3.597 1.00 96.19 96 ALA A O 1
ATOM 729 N N . GLY A 1 97 ? -2.054 -2.135 1.966 1.00 96.94 97 GLY A N 1
ATOM 730 C CA . GLY A 1 97 ? -2.764 -3.194 2.677 1.00 96.94 97 GLY A CA 1
ATOM 731 C C . GLY A 1 97 ? -2.148 -3.544 4.036 1.00 96.94 97 GLY A C 1
ATOM 732 O O . GLY A 1 97 ? -2.888 -3.750 5.003 1.00 96.94 97 GLY A O 1
ATOM 733 N N . LEU A 1 98 ? -0.813 -3.556 4.132 1.00 96.38 98 LEU A N 1
ATOM 734 C CA . LEU A 1 98 ? -0.106 -3.815 5.388 1.00 96.38 98 LEU A CA 1
ATOM 735 C C . LEU A 1 98 ? -0.403 -2.737 6.440 1.00 96.38 98 LEU A C 1
ATOM 737 O O . LEU A 1 98 ? -0.822 -3.061 7.552 1.00 96.38 98 LEU A O 1
ATOM 741 N N . GLU A 1 99 ? -0.262 -1.465 6.069 1.00 97.44 99 GLU A N 1
ATOM 742 C CA . GLU A 1 99 ? -0.519 -0.317 6.950 1.00 97.44 99 GLU A CA 1
ATOM 743 C C . GLU A 1 99 ? -1.992 -0.251 7.398 1.00 97.44 99 GLU A C 1
ATOM 745 O O . GLU A 1 99 ? -2.312 0.076 8.542 1.00 97.44 99 GLU A O 1
ATOM 750 N N . LEU A 1 100 ? -2.929 -0.613 6.515 1.00 97.25 100 LEU A N 1
ATOM 751 C CA . LEU A 1 100 ? -4.368 -0.565 6.793 1.00 97.25 100 LEU A CA 1
ATOM 752 C C . LEU A 1 100 ? -4.870 -1.676 7.720 1.00 97.25 100 LEU A C 1
ATOM 754 O O . LEU A 1 100 ? -6.014 -1.605 8.188 1.00 97.25 100 LEU A O 1
ATOM 758 N N . ARG A 1 101 ? -4.056 -2.701 7.997 1.00 95.81 101 ARG A N 1
ATOM 759 C CA . ARG A 1 101 ? -4.506 -3.919 8.678 1.00 95.81 101 ARG A CA 1
ATOM 760 C C . ARG A 1 101 ? -5.184 -3.634 10.015 1.00 95.81 101 ARG A C 1
ATOM 762 O O . ARG A 1 101 ? -6.213 -4.246 10.317 1.00 95.81 101 ARG A O 1
ATOM 769 N N . ASP A 1 102 ? -4.664 -2.680 10.780 1.00 96.25 102 ASP A N 1
ATOM 770 C CA . ASP A 1 102 ? -5.177 -2.349 12.108 1.00 96.25 102 ASP A CA 1
ATOM 771 C C . ASP A 1 102 ? -6.512 -1.606 12.093 1.00 96.25 102 ASP A C 1
ATOM 773 O O . ASP A 1 102 ? -7.274 -1.711 13.058 1.00 96.25 102 ASP A O 1
ATOM 777 N N . ALA A 1 103 ? -6.858 -0.936 10.995 1.00 97.81 103 ALA A N 1
ATOM 778 C CA . ALA A 1 103 ? -8.152 -0.278 10.838 1.00 97.81 103 ALA A CA 1
ATOM 779 C C . ALA A 1 103 ? -9.273 -1.252 10.426 1.00 97.81 103 ALA A C 1
ATOM 781 O O . ALA A 1 103 ? -10.452 -0.896 10.494 1.00 97.81 103 ALA A O 1
ATOM 782 N N . VAL A 1 104 ? -8.946 -2.477 10.002 1.00 98.38 104 VAL A N 1
ATOM 783 C CA . VAL A 1 104 ? -9.895 -3.413 9.378 1.00 98.38 104 VAL A CA 1
ATOM 784 C C . VAL A 1 104 ? -10.020 -4.686 10.218 1.00 98.38 104 VAL A C 1
ATOM 786 O O . VAL A 1 104 ? -9.029 -5.327 10.553 1.00 98.38 104 VAL A O 1
ATOM 789 N N . GLN A 1 105 ? -11.243 -5.088 10.561 1.00 97.88 105 GLN A N 1
ATOM 790 C CA . GLN A 1 105 ? -11.530 -6.314 11.312 1.00 97.88 105 GLN A CA 1
ATOM 791 C C . GLN A 1 105 ? -11.598 -7.559 10.422 1.00 97.88 105 GLN A C 1
ATOM 793 O O . GLN A 1 105 ? -11.138 -8.618 10.837 1.00 97.88 105 GLN A O 1
ATOM 798 N N . GLY A 1 106 ? -12.223 -7.451 9.249 1.00 96.62 106 GLY A N 1
ATOM 799 C CA . GLY A 1 106 ? -12.455 -8.589 8.358 1.00 96.62 106 GLY A CA 1
ATOM 800 C C . GLY A 1 106 ? -11.532 -8.589 7.143 1.00 96.62 106 GLY A C 1
ATOM 801 O O . GLY A 1 106 ? -10.336 -8.308 7.263 1.00 96.62 106 GLY A O 1
ATOM 802 N N . ALA A 1 107 ? -12.090 -8.935 5.982 1.00 98.06 107 ALA A N 1
ATOM 803 C CA . ALA A 1 107 ? -11.337 -9.117 4.743 1.00 98.06 107 ALA A CA 1
ATOM 804 C C . ALA A 1 107 ? -10.578 -7.846 4.338 1.00 98.06 107 ALA A C 1
ATOM 806 O O . ALA A 1 107 ? -11.114 -6.741 4.411 1.00 98.06 107 ALA A O 1
ATOM 807 N N . LEU A 1 108 ? -9.327 -8.012 3.928 1.00 98.25 108 LEU A N 1
ATOM 808 C CA . LEU A 1 108 ? -8.551 -6.972 3.270 1.00 98.25 108 LEU A CA 1
ATOM 809 C C . LEU A 1 108 ? -8.015 -7.611 2.002 1.00 98.25 108 LEU A C 1
ATOM 811 O O . LEU A 1 108 ? -7.113 -8.442 2.078 1.00 98.25 108 LEU A O 1
ATOM 815 N N . ASP A 1 109 ? -8.632 -7.264 0.882 1.00 97.81 109 ASP A N 1
ATOM 816 C CA . ASP A 1 109 ? -8.318 -7.847 -0.414 1.00 97.81 109 ASP A CA 1
ATOM 817 C C . ASP A 1 109 ? -7.495 -6.852 -1.231 1.00 97.81 109 ASP A C 1
ATOM 819 O O . ASP A 1 109 ? -7.734 -5.645 -1.176 1.00 97.81 109 ASP A O 1
ATOM 823 N N . GLY A 1 110 ? -6.525 -7.359 -1.982 1.00 96.81 110 GLY A N 1
ATOM 824 C CA . GLY A 1 110 ? -5.753 -6.591 -2.952 1.00 96.81 110 GLY A CA 1
ATOM 825 C C . GLY A 1 110 ? -6.136 -7.000 -4.367 1.00 96.81 110 GLY A C 1
ATOM 826 O O . GLY A 1 110 ? -6.404 -8.174 -4.625 1.00 96.81 110 GLY A O 1
ATOM 827 N N . VAL A 1 111 ? -6.182 -6.035 -5.279 1.00 97.12 111 VAL A N 1
ATOM 828 C CA . VAL A 1 111 ? -6.303 -6.303 -6.713 1.00 97.12 111 VAL A CA 1
ATOM 829 C C . VAL A 1 111 ? -5.315 -5.435 -7.472 1.00 97.12 111 VAL A C 1
ATOM 831 O O . VAL A 1 111 ? -5.241 -4.230 -7.232 1.00 97.12 111 VAL A O 1
ATOM 834 N N . ASP A 1 112 ? -4.601 -6.027 -8.420 1.00 94.94 112 ASP A N 1
ATOM 835 C CA . ASP A 1 112 ? -3.750 -5.309 -9.360 1.00 94.94 112 ASP A CA 1
ATOM 836 C C . ASP A 1 112 ? -4.152 -5.633 -10.806 1.00 94.94 112 ASP A C 1
ATOM 838 O O . ASP A 1 112 ? -4.823 -6.628 -11.082 1.00 94.94 112 ASP A O 1
ATOM 842 N N . LEU A 1 113 ? -3.806 -4.738 -11.731 1.00 92.06 113 LEU A N 1
ATOM 843 C CA . LEU A 1 113 ? -4.014 -4.958 -13.164 1.00 92.06 113 LEU A CA 1
ATOM 844 C C . LEU A 1 113 ? -2.846 -5.717 -13.796 1.00 92.06 113 LEU A C 1
ATOM 846 O O . LEU A 1 113 ? -3.028 -6.318 -14.855 1.00 92.06 113 LEU A O 1
ATOM 850 N N . SER A 1 114 ? -1.661 -5.650 -13.186 1.00 88.69 114 SER A N 1
ATOM 851 C CA . SER A 1 114 ? -0.496 -6.410 -13.611 1.00 88.69 114 SER A CA 1
ATOM 852 C C . SER A 1 114 ? -0.724 -7.893 -13.360 1.00 88.69 114 SER A C 1
ATOM 854 O O . SER A 1 114 ? -1.145 -8.304 -12.284 1.00 88.69 114 SER A O 1
ATOM 856 N N . SER A 1 115 ? -0.401 -8.708 -14.361 1.00 87.06 115 SER A N 1
ATOM 857 C CA . SER A 1 115 ? -0.482 -10.167 -14.279 1.00 87.06 115 SER A CA 1
ATOM 858 C C . SER A 1 115 ? 0.545 -10.784 -13.318 1.00 87.06 115 SER A C 1
ATOM 860 O O . SER A 1 115 ? 0.431 -11.960 -12.972 1.00 87.06 115 SER A O 1
ATOM 862 N N . LYS A 1 116 ? 1.559 -10.010 -12.916 1.00 82.12 116 LYS A N 1
ATOM 863 C CA . LYS A 1 116 ? 2.665 -10.448 -12.055 1.00 82.12 116 LYS A CA 1
ATOM 864 C C . LYS A 1 116 ? 2.426 -10.213 -10.563 1.00 82.12 116 LYS A C 1
ATOM 866 O O . LYS A 1 116 ? 3.281 -10.613 -9.774 1.00 82.12 116 LYS A O 1
ATOM 871 N N . MET A 1 117 ? 1.315 -9.577 -10.197 1.00 79.69 117 MET A N 1
ATOM 872 C CA . MET A 1 117 ? 0.980 -9.197 -8.821 1.00 79.69 117 MET A CA 1
ATOM 873 C C . MET A 1 117 ? -0.262 -9.930 -8.313 1.00 79.69 117 MET A C 1
ATOM 875 O O . MET A 1 117 ? -1.084 -10.374 -9.147 1.00 79.69 117 MET A O 1
#

pLDDT: mean 83.83, std 18.19, range [45.72, 98.44]

Organism: NCBI:txid35677

Foldseek 3Di:
DVVVVVVVVVVVVVVVVVVPPDDDPDPDDDDPDDDDDPVVVLVVCVVCLVCVVVCCCVVVVPCPLLVVLVVLLVVCVVVVHAAQEEEAEQCRVVSNVVSNVNRYDHYYYYDRPRPVD

InterPro domains:
  IPR029063 S-adenosyl-L-methionine-dependent methyltransferase superfamily [G3DSA:3.40.50.150] (31-117)
  IPR029063 S-adenosyl-L-methionine-dependent methyltransferase superfamily [SSF53335] (37-117)